Protein AF-A0A349ECZ6-F1 (afdb_monomer_lite)

Radius of gyration: 20.39 Å; chains: 1; bounding box: 29×37×45 Å

pLDDT: mean 84.66, std 12.53, range [47.38, 97.81]

Sequence (61 aa):
MAYSTFTLKKVKDEFNLTVIENINLFRDQKIQPFEISDFLKLTLKRYVPLALSVNTEKSRS

Foldseek 3Di:
DPPVPDDPVVCCVVVVDDDDDPDPPCPVPPPDDDDDDPVVVVVCVPCVVVLVVVPDPVNVD

Secondary structure (DSSP, 8-state):
--GGG--HHHHHHHTTPPP--S--TTSSS-----PPPHHHHHHHHHHHHHHHHTT-GGG--

Structure (mmCIF, N/CA/C/O backbone):
data_AF-A0A349ECZ6-F1
#
_entry.id   AF-A0A349ECZ6-F1
#
loop_
_atom_site.group_PDB
_atom_site.id
_atom_site.type_symbol
_atom_site.label_atom_id
_atom_site.label_alt_id
_atom_site.label_comp_id
_atom_site.label_asym_id
_atom_site.label_entity_id
_atom_site.label_seq_id
_atom_site.pdbx_PDB_ins_code
_atom_site.Cartn_x
_atom_site.Cartn_y
_atom_site.Cartn_z
_atom_site.occupancy
_atom_site.B_iso_or_equiv
_atom_site.auth_seq_id
_atom_site.auth_comp_id
_atom_site.auth_asym_id
_atom_site.auth_atom_id
_atom_site.pdbx_PDB_model_num
ATOM 1 N N . MET A 1 1 ? -0.034 -3.237 24.483 1.00 64.44 1 MET A N 1
ATOM 2 C CA . MET A 1 1 ? -0.863 -4.362 23.990 1.00 64.44 1 MET A CA 1
ATOM 3 C C . MET A 1 1 ? -0.002 -5.287 23.151 1.00 64.44 1 MET A C 1
ATOM 5 O O . MET A 1 1 ? 0.837 -4.788 22.413 1.00 64.44 1 MET A O 1
ATOM 9 N N . ALA A 1 2 ? -0.188 -6.603 23.251 1.00 85.94 2 ALA A N 1
ATOM 10 C CA . ALA A 1 2 ? 0.370 -7.519 22.258 1.00 85.94 2 ALA A CA 1
ATOM 11 C C . ALA A 1 2 ? -0.352 -7.313 20.914 1.00 85.94 2 ALA A C 1
ATOM 13 O O . ALA A 1 2 ? -1.553 -7.047 20.900 1.00 85.94 2 ALA A O 1
ATOM 14 N N . TYR A 1 3 ? 0.354 -7.458 19.789 1.00 80.94 3 TYR A N 1
ATOM 15 C CA . TYR A 1 3 ? -0.242 -7.307 18.451 1.00 80.94 3 TYR A CA 1
ATOM 16 C C . TYR A 1 3 ? -1.434 -8.249 18.223 1.00 80.94 3 TYR A C 1
ATOM 18 O O . TYR A 1 3 ? -2.401 -7.870 17.572 1.00 80.94 3 TYR A O 1
ATOM 26 N N . SER A 1 4 ? -1.408 -9.441 18.826 1.00 91.31 4 SER A N 1
ATOM 27 C CA . SER A 1 4 ? -2.485 -10.434 18.750 1.00 91.31 4 SER A CA 1
ATOM 28 C C . SER A 1 4 ? -3.809 -9.987 19.380 1.00 91.31 4 SER A C 1
ATOM 30 O O . SER A 1 4 ? -4.843 -10.584 19.099 1.00 91.31 4 SER A O 1
ATOM 32 N N . THR A 1 5 ? -3.806 -8.959 20.233 1.00 86.31 5 THR A N 1
ATOM 33 C CA . THR A 1 5 ? -5.005 -8.475 20.938 1.00 86.31 5 THR A CA 1
ATOM 34 C C . THR A 1 5 ? -5.393 -7.044 20.564 1.00 86.31 5 THR A C 1
ATOM 36 O O . THR A 1 5 ? -6.324 -6.481 21.163 1.00 86.31 5 THR A O 1
ATOM 39 N N . PHE A 1 6 ? -4.703 -6.473 19.571 1.00 91.00 6 PHE A N 1
ATOM 40 C CA . PHE A 1 6 ? -4.941 -5.136 19.046 1.00 91.00 6 PHE A CA 1
ATOM 41 C C . PHE A 1 6 ? -6.295 -5.058 18.336 1.00 91.00 6 PHE A C 1
ATOM 43 O O . PHE A 1 6 ? -6.624 -5.876 17.482 1.00 91.00 6 PHE A O 1
ATOM 50 N N . THR A 1 7 ? -7.066 -4.023 18.662 1.00 93.06 7 THR A N 1
ATOM 51 C CA . THR A 1 7 ? -8.264 -3.644 17.905 1.00 93.06 7 THR A CA 1
ATOM 52 C C . THR A 1 7 ? -8.352 -2.127 17.878 1.00 93.06 7 THR A C 1
ATOM 54 O O . THR A 1 7 ? -8.067 -1.490 18.894 1.00 93.06 7 THR A O 1
ATOM 57 N N . LEU A 1 8 ? -8.801 -1.553 16.760 1.00 91.50 8 LEU A N 1
ATOM 58 C CA . LEU A 1 8 ? -8.942 -0.102 16.624 1.00 91.50 8 LEU A CA 1
ATOM 59 C C . LEU A 1 8 ? -9.855 0.488 17.713 1.00 91.50 8 LEU A C 1
ATOM 61 O O . LEU A 1 8 ? -9.537 1.524 18.282 1.00 91.50 8 LEU A O 1
ATOM 65 N N . LYS A 1 9 ? -10.945 -0.213 18.058 1.00 92.38 9 LYS A N 1
ATOM 66 C CA . LYS A 1 9 ? -11.883 0.197 19.113 1.00 92.38 9 LYS A CA 1
ATOM 67 C C . LYS A 1 9 ? -11.193 0.397 20.468 1.00 92.38 9 LYS A C 1
ATOM 69 O O . LYS A 1 9 ? -11.314 1.468 21.042 1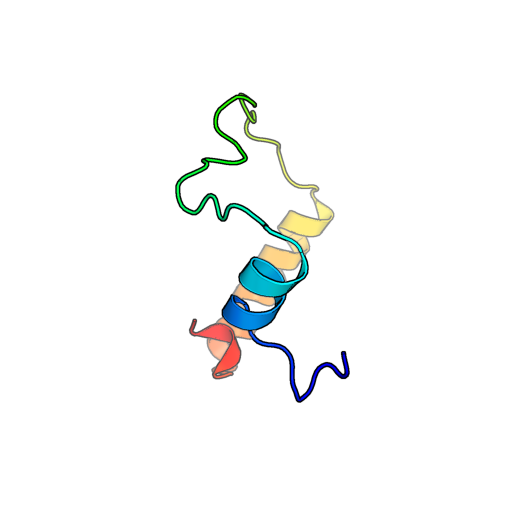.00 92.38 9 LYS A O 1
ATOM 74 N N . LYS A 1 10 ? -10.423 -0.592 20.939 1.00 92.88 10 LYS A N 1
ATOM 75 C CA . LYS A 1 10 ? -9.711 -0.498 22.228 1.00 92.88 10 LYS A CA 1
ATOM 76 C C . LYS A 1 10 ? -8.798 0.721 22.295 1.00 92.88 10 LYS A C 1
ATOM 78 O O . LYS A 1 10 ? -8.780 1.414 23.298 1.00 92.88 10 LYS A O 1
ATOM 83 N N . VAL A 1 11 ? -8.062 0.996 21.219 1.00 93.25 11 VAL A N 1
ATOM 84 C CA . VAL A 1 11 ? -7.119 2.121 21.196 1.00 93.25 11 VAL A CA 1
ATOM 85 C C . VAL A 1 11 ? -7.854 3.462 21.132 1.00 93.25 11 VAL A C 1
ATOM 87 O O . VAL A 1 11 ? -7.428 4.412 21.779 1.00 93.25 11 VAL A O 1
ATOM 90 N N . LYS A 1 12 ? -8.988 3.543 20.423 1.00 94.56 12 LYS A N 1
ATOM 91 C CA . LYS A 1 12 ? -9.851 4.734 20.467 1.00 94.56 12 LYS A CA 1
ATOM 92 C C . LYS A 1 12 ? -10.340 5.025 21.882 1.00 94.56 12 LYS A C 1
ATOM 94 O O . LYS A 1 12 ? -10.251 6.169 22.311 1.00 94.56 12 LYS A O 1
ATOM 99 N N . ASP A 1 13 ? -10.820 3.998 22.576 1.00 93.81 13 ASP A N 1
ATOM 100 C CA . ASP A 1 13 ? -11.448 4.136 23.890 1.00 93.81 13 ASP A CA 1
ATOM 101 C C . ASP A 1 13 ? -10.405 4.412 24.992 1.00 93.81 13 ASP A C 1
ATOM 103 O O . ASP A 1 13 ? -10.593 5.310 25.806 1.00 93.81 13 ASP A O 1
ATOM 107 N N . GLU A 1 14 ? -9.273 3.699 25.005 1.00 95.19 14 GLU A N 1
ATOM 108 C CA . GLU A 1 14 ? -8.238 3.858 26.043 1.00 95.19 14 GLU A CA 1
ATOM 109 C C . GLU A 1 14 ? -7.461 5.172 25.930 1.00 95.19 14 GLU A C 1
ATOM 111 O O . GLU A 1 14 ? -7.070 5.755 26.941 1.00 95.19 14 GLU A O 1
ATOM 116 N N . PHE A 1 15 ? -7.232 5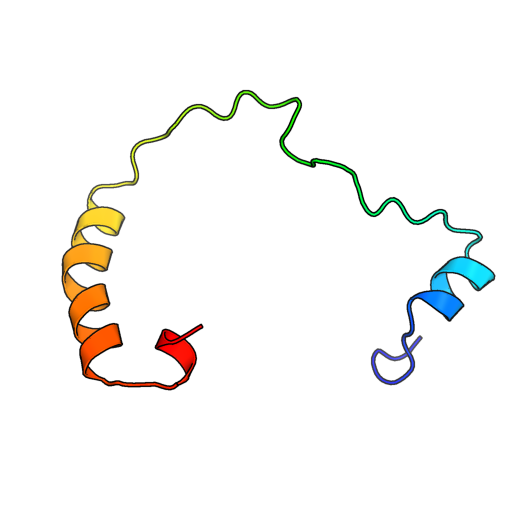.644 24.704 1.00 94.19 15 PHE A N 1
ATOM 117 C CA . PHE A 1 15 ? -6.437 6.846 24.450 1.00 94.19 15 PHE A CA 1
ATOM 118 C C . PHE A 1 15 ? -7.294 8.057 24.063 1.00 94.19 15 PHE A C 1
ATOM 120 O O . PHE A 1 15 ? -6.741 9.101 23.725 1.00 94.19 15 PHE A O 1
ATOM 127 N N . ASN A 1 16 ? -8.628 7.937 24.121 1.00 94.62 16 ASN A N 1
ATOM 128 C CA . ASN A 1 16 ? -9.584 8.975 23.720 1.00 94.62 16 ASN A CA 1
ATOM 129 C C . ASN A 1 16 ? -9.291 9.546 22.319 1.00 94.62 16 ASN A C 1
ATOM 131 O O . ASN A 1 16 ? -9.267 10.761 22.115 1.00 94.62 16 ASN A O 1
ATOM 135 N N . LEU A 1 17 ? -9.029 8.666 21.347 1.00 94.19 17 LEU A N 1
ATOM 136 C CA . LEU A 1 17 ? -8.615 9.073 20.003 1.00 94.19 17 LEU A CA 1
ATOM 137 C C . LEU A 1 17 ? -9.801 9.276 19.067 1.00 94.19 17 LEU A C 1
ATOM 139 O O . LEU A 1 17 ? -10.693 8.432 18.934 1.00 94.19 17 LEU A O 1
ATOM 143 N N . THR A 1 18 ? -9.728 10.356 18.301 1.00 93.06 18 THR A N 1
ATOM 144 C CA . THR A 1 18 ? -10.584 10.606 17.146 1.00 93.06 18 THR A CA 1
ATOM 145 C C . THR A 1 18 ? -10.001 9.925 15.912 1.00 93.06 18 THR A C 1
ATOM 147 O O . THR A 1 18 ? -8.821 10.073 15.604 1.00 93.06 18 THR A O 1
ATOM 150 N N . VAL A 1 19 ? -10.836 9.190 15.175 1.00 90.94 19 VAL A N 1
ATOM 151 C CA . VAL A 1 19 ? -10.446 8.611 13.881 1.00 90.94 19 VAL A CA 1
ATOM 152 C C . VAL A 1 19 ? -10.939 9.522 12.774 1.00 90.94 19 VAL A C 1
ATOM 154 O O . VAL A 1 19 ? -12.107 9.908 12.769 1.00 90.94 19 VAL A O 1
ATOM 157 N N . ILE A 1 20 ? -10.051 9.841 11.836 1.00 90.56 20 ILE A N 1
ATOM 158 C CA . ILE A 1 20 ? -10.378 10.628 10.654 1.00 90.56 20 ILE A CA 1
ATOM 159 C C . ILE A 1 20 ? -10.165 9.745 9.426 1.00 90.56 20 ILE A C 1
ATOM 161 O O . ILE A 1 20 ? -9.034 9.468 9.043 1.00 90.56 20 ILE A O 1
ATOM 165 N N . GLU A 1 21 ? -11.259 9.273 8.835 1.00 84.19 21 GLU A N 1
ATOM 166 C CA . GLU A 1 21 ? -11.219 8.297 7.734 1.00 84.19 21 GLU A CA 1
ATOM 167 C C . GLU A 1 21 ? -11.122 8.970 6.358 1.00 84.19 21 GLU A C 1
ATOM 169 O O . GLU A 1 21 ? -10.493 8.449 5.447 1.00 84.19 21 GLU A O 1
ATOM 174 N N . ASN A 1 22 ? -11.701 10.165 6.217 1.00 84.62 22 ASN A N 1
ATOM 175 C CA . ASN A 1 22 ? -11.866 10.849 4.931 1.00 84.62 22 ASN A CA 1
ATOM 176 C C . ASN A 1 22 ? -10.891 12.022 4.753 1.00 84.62 22 ASN A C 1
ATOM 178 O O . ASN A 1 22 ? -11.250 13.066 4.203 1.00 84.62 22 ASN A O 1
ATOM 182 N N . ILE A 1 23 ? -9.658 11.872 5.240 1.00 86.81 23 ILE A N 1
ATOM 183 C CA . ILE A 1 23 ? -8.580 12.816 4.941 1.00 86.81 23 ILE A CA 1
ATOM 184 C C . ILE A 1 23 ? -7.898 12.386 3.648 1.00 86.81 23 ILE A C 1
ATOM 186 O O . ILE A 1 23 ? -7.367 11.285 3.528 1.00 86.81 23 ILE A O 1
ATOM 190 N N . ASN A 1 24 ? -7.867 13.299 2.682 1.00 82.88 24 ASN A N 1
ATOM 191 C CA . ASN A 1 24 ? -6.987 13.155 1.538 1.00 82.88 24 ASN A CA 1
ATOM 192 C C . ASN A 1 24 ? -5.586 13.635 1.947 1.00 82.88 24 ASN A C 1
ATOM 194 O O . ASN A 1 24 ? -5.318 14.835 1.964 1.00 82.88 24 ASN A O 1
ATOM 198 N N . LEU A 1 25 ? -4.713 12.681 2.283 1.00 83.88 25 LEU A N 1
ATOM 199 C CA . LEU A 1 25 ? -3.343 12.916 2.765 1.00 83.88 25 LEU A CA 1
ATOM 200 C C . LEU A 1 25 ? -2.461 13.681 1.766 1.00 83.88 25 LEU A C 1
ATOM 202 O O . LEU A 1 25 ? -1.448 14.254 2.155 1.00 83.88 25 LEU A O 1
ATOM 206 N N . PHE A 1 26 ? -2.847 13.700 0.490 1.00 82.38 26 PHE A N 1
ATOM 207 C CA . PHE A 1 26 ? -2.060 14.270 -0.602 1.00 82.38 26 PHE A CA 1
ATOM 208 C C . PHE A 1 26 ? -2.746 15.472 -1.262 1.00 82.38 26 PHE A C 1
ATOM 210 O O . PHE A 1 26 ? -2.300 15.928 -2.309 1.00 82.38 26 PHE A O 1
ATOM 217 N N . ARG A 1 27 ? -3.838 15.992 -0.681 1.00 73.75 27 ARG A N 1
ATOM 218 C CA . ARG A 1 27 ? -4.647 17.056 -1.303 1.00 73.75 27 ARG A CA 1
ATOM 219 C C . ARG A 1 27 ? -3.902 18.382 -1.428 1.00 73.75 27 ARG A C 1
ATOM 221 O O . ARG A 1 27 ? -4.056 19.076 -2.429 1.00 73.75 27 ARG A O 1
ATOM 228 N N . ASP A 1 28 ? -3.115 18.713 -0.410 1.00 67.50 28 ASP A N 1
ATOM 229 C CA . ASP A 1 28 ? -2.476 20.027 -0.278 1.00 67.50 28 ASP A CA 1
ATOM 230 C C . ASP A 1 28 ? -1.098 20.075 -0.947 1.00 67.50 28 ASP A C 1
ATOM 232 O O . ASP A 1 28 ? -0.565 21.145 -1.246 1.00 67.50 28 ASP A O 1
ATOM 236 N N . GLN A 1 29 ? -0.526 18.908 -1.242 1.00 68.00 29 GLN A N 1
ATOM 237 C CA . GLN A 1 29 ? 0.675 18.799 -2.049 1.00 68.00 29 GLN A CA 1
ATOM 238 C C . GLN A 1 29 ? 0.238 18.696 -3.505 1.00 68.00 29 GLN A C 1
ATOM 240 O O . GLN A 1 29 ? -0.291 17.679 -3.941 1.00 68.00 29 GLN A O 1
ATOM 245 N N . LYS A 1 30 ? 0.482 19.752 -4.289 1.00 73.75 30 LYS A N 1
ATOM 246 C CA . LYS A 1 30 ? 0.500 19.648 -5.755 1.00 73.75 30 LYS A CA 1
ATOM 247 C C . LYS A 1 30 ? 1.674 18.748 -6.148 1.00 73.75 30 LYS A C 1
ATOM 249 O O . LYS A 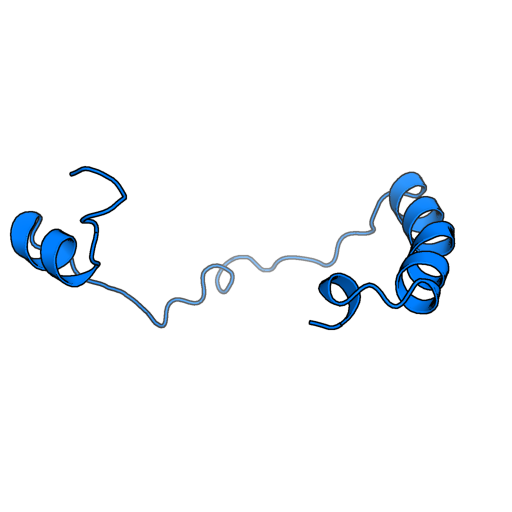1 30 ? 2.720 19.248 -6.559 1.00 73.75 30 LYS A O 1
ATOM 254 N N . ILE A 1 31 ? 1.528 17.440 -5.936 1.00 81.44 31 ILE A N 1
ATOM 255 C CA . ILE A 1 31 ? 2.520 16.436 -6.304 1.00 81.44 31 ILE A CA 1
ATOM 256 C C . ILE A 1 31 ? 2.633 16.510 -7.818 1.00 81.44 31 ILE A C 1
ATOM 258 O O . ILE A 1 31 ? 1.716 16.135 -8.547 1.00 81.44 31 ILE A O 1
ATOM 262 N N . GLN A 1 32 ? 3.744 17.071 -8.277 1.00 83.50 32 GLN A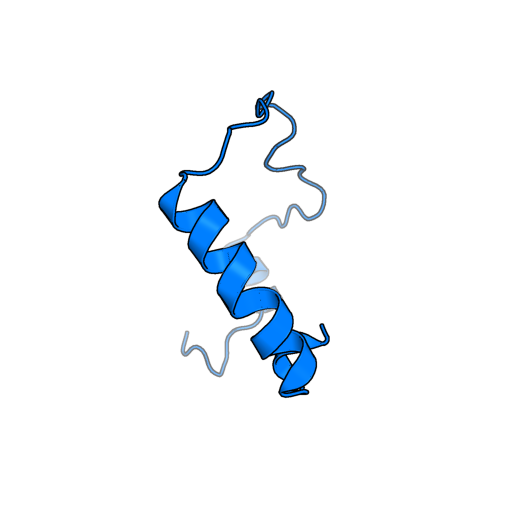 N 1
ATOM 263 C CA . GLN A 1 32 ? 4.035 17.119 -9.694 1.00 83.50 32 GLN A CA 1
ATOM 264 C C . GLN A 1 32 ? 4.463 15.723 -10.143 1.00 83.50 32 GLN A C 1
ATOM 266 O O . GLN A 1 32 ? 5.191 15.047 -9.406 1.00 83.50 32 GLN A O 1
ATOM 271 N N . PRO A 1 33 ? 4.043 15.284 -11.338 1.00 85.00 33 PRO A N 1
ATOM 272 C CA . PRO A 1 33 ? 4.601 14.091 -11.946 1.00 85.00 33 PRO A CA 1
ATOM 273 C C . PRO A 1 33 ? 6.127 14.183 -11.961 1.00 85.00 33 PRO A C 1
ATOM 275 O O . PRO A 1 33 ? 6.695 15.212 -12.331 1.00 85.00 33 PRO A O 1
ATOM 278 N N . PHE A 1 34 ? 6.783 13.107 -11.542 1.00 89.00 34 PHE A N 1
ATOM 279 C CA . PHE A 1 34 ? 8.232 13.006 -11.558 1.00 89.00 34 PHE A CA 1
ATOM 280 C C . PHE A 1 34 ? 8.642 11.809 -12.402 1.00 89.00 34 PHE A C 1
ATOM 282 O O . PHE A 1 34 ? 8.085 10.717 -12.274 1.00 89.00 34 PHE A O 1
ATOM 289 N N . GLU A 1 35 ? 9.626 12.027 -13.265 1.00 94.50 35 GLU A N 1
ATOM 290 C CA . GLU A 1 35 ? 10.173 10.973 -14.103 1.00 94.50 35 GLU A CA 1
ATOM 291 C C . GLU A 1 35 ? 10.949 9.972 -13.251 1.00 94.50 35 GLU A C 1
ATOM 293 O O . GLU A 1 35 ? 11.893 10.314 -12.542 1.00 94.50 35 GLU A O 1
ATOM 298 N N . ILE A 1 36 ? 10.568 8.701 -13.340 1.00 94.00 36 ILE A N 1
ATOM 299 C CA . ILE A 1 36 ? 11.312 7.631 -12.681 1.00 94.00 36 ILE A CA 1
ATOM 300 C C . ILE A 1 36 ? 12.697 7.453 -13.318 1.00 94.00 36 ILE A C 1
ATOM 302 O O . ILE A 1 36 ? 12.893 7.722 -14.505 1.00 94.00 36 ILE A O 1
ATOM 306 N N . SER A 1 37 ? 13.657 6.962 -12.532 1.00 97.19 37 SER A N 1
ATOM 307 C CA . SER A 1 37 ? 15.028 6.745 -13.003 1.00 97.19 37 SER A CA 1
ATOM 308 C C . SER A 1 37 ? 15.093 5.742 -14.157 1.00 97.19 37 SER A C 1
ATOM 310 O O . SER A 1 37 ? 14.297 4.801 -14.234 1.00 97.19 37 SER A O 1
ATOM 312 N N . ASP A 1 38 ? 16.095 5.888 -15.025 1.00 97.62 38 ASP A N 1
ATOM 313 C CA . ASP A 1 38 ? 16.292 4.977 -16.160 1.00 97.62 38 ASP A CA 1
ATOM 314 C C . ASP A 1 38 ? 16.497 3.530 -15.712 1.00 97.62 38 ASP A C 1
ATOM 316 O O . ASP A 1 38 ? 15.973 2.599 -16.326 1.00 97.62 38 ASP A O 1
ATOM 320 N N . PHE A 1 39 ? 17.186 3.332 -14.586 1.00 97.62 39 PHE A N 1
ATOM 321 C CA . PHE A 1 39 ? 17.335 2.016 -13.974 1.00 97.62 39 PHE A CA 1
ATOM 322 C C . PHE A 1 39 ? 15.976 1.390 -13.629 1.00 97.62 39 PHE A C 1
ATOM 324 O O . PHE A 1 39 ? 15.734 0.220 -13.947 1.00 97.62 39 PHE A O 1
ATOM 331 N N . LEU A 1 40 ? 15.064 2.162 -13.025 1.00 96.12 40 LEU A N 1
ATOM 332 C CA . LEU A 1 40 ? 13.727 1.678 -12.691 1.00 96.12 40 LEU A CA 1
ATOM 333 C C . LEU A 1 40 ? 12.903 1.411 -13.959 1.00 96.12 40 LEU A C 1
ATOM 335 O O . LEU A 1 40 ? 12.271 0.358 -14.053 1.00 96.12 40 LEU A O 1
ATOM 339 N N . LYS A 1 41 ? 12.976 2.290 -14.969 1.00 97.12 41 LYS A N 1
ATOM 340 C CA . LYS A 1 41 ? 12.318 2.086 -16.276 1.00 97.12 41 LYS A CA 1
ATOM 341 C C . LYS A 1 41 ? 12.757 0.773 -16.928 1.00 97.12 41 LYS A C 1
ATOM 343 O O . LYS A 1 41 ? 11.914 -0.029 -17.336 1.00 97.12 41 LYS A O 1
ATOM 348 N N . LEU A 1 42 ? 14.066 0.525 -16.997 1.00 97.81 42 LEU A N 1
ATOM 349 C CA . LEU A 1 42 ? 14.636 -0.692 -17.588 1.00 97.81 42 LEU A CA 1
ATOM 350 C C . LEU A 1 42 ? 14.249 -1.949 -16.802 1.00 97.81 42 LEU A C 1
ATOM 352 O O . LEU A 1 42 ? 13.894 -2.969 -17.397 1.00 97.81 4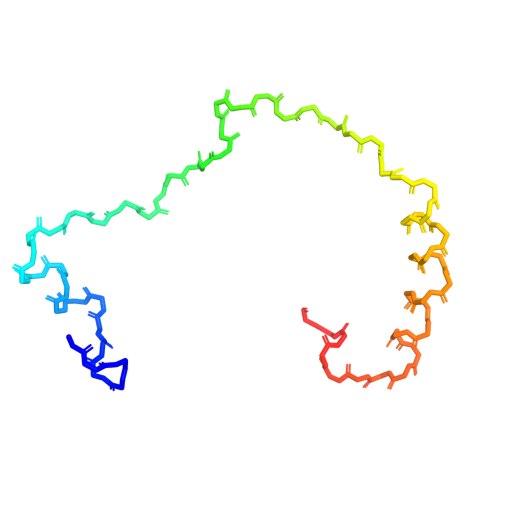2 LEU A O 1
ATOM 356 N N . THR A 1 43 ? 14.273 -1.863 -15.471 1.00 96.31 43 THR A N 1
ATOM 357 C CA . THR A 1 43 ? 13.885 -2.964 -14.582 1.00 96.31 43 THR A CA 1
ATOM 358 C C . THR A 1 43 ? 12.421 -3.340 -14.798 1.00 96.31 43 THR A C 1
ATOM 360 O O . THR A 1 43 ? 12.119 -4.505 -15.062 1.00 96.31 43 THR A O 1
ATOM 363 N N . LEU A 1 44 ? 11.511 -2.363 -14.780 1.00 94.56 44 LEU A N 1
ATOM 364 C CA . LEU A 1 44 ? 10.085 -2.610 -15.005 1.00 94.56 44 LEU A CA 1
ATOM 365 C C . LEU A 1 44 ? 9.831 -3.195 -16.399 1.00 94.56 44 LEU A C 1
ATOM 367 O O . LEU A 1 44 ? 9.123 -4.195 -16.518 1.00 94.56 44 LEU A O 1
ATOM 371 N N . LYS A 1 45 ? 10.478 -2.653 -17.439 1.00 95.12 45 LYS A N 1
ATOM 372 C CA . LYS A 1 45 ? 10.355 -3.162 -18.815 1.00 95.12 45 LYS A CA 1
ATOM 373 C C . LYS A 1 45 ? 10.732 -4.643 -18.931 1.00 95.12 45 LYS A C 1
ATOM 375 O O . LYS A 1 45 ? 10.096 -5.373 -19.686 1.00 95.12 45 LYS A O 1
ATOM 380 N N . ARG A 1 46 ? 11.758 -5.089 -18.198 1.00 94.56 46 ARG A N 1
ATOM 381 C CA . ARG A 1 46 ? 12.222 -6.483 -18.224 1.00 94.56 46 ARG A CA 1
ATOM 382 C C . ARG A 1 46 ? 11.351 -7.416 -17.386 1.00 94.56 46 ARG A C 1
ATOM 384 O O . ARG A 1 46 ? 11.052 -8.518 -17.836 1.00 94.56 46 ARG A O 1
ATOM 391 N N . TYR A 1 47 ? 10.992 -7.015 -16.169 1.00 91.94 47 TYR A N 1
ATOM 392 C CA . TYR A 1 47 ? 10.443 -7.945 -15.177 1.00 91.94 47 TYR A CA 1
ATOM 393 C C . TYR A 1 47 ? 8.919 -7.948 -15.085 1.00 91.94 47 TYR A C 1
ATOM 395 O O . TYR A 1 47 ? 8.361 -8.977 -14.714 1.00 91.94 47 TYR A O 1
ATOM 403 N N . VAL A 1 48 ? 8.228 -6.869 -15.467 1.00 89.88 48 VAL A N 1
ATOM 404 C CA . VAL A 1 48 ? 6.754 -6.841 -15.442 1.00 89.88 48 VAL A CA 1
ATOM 405 C C . VAL A 1 48 ? 6.142 -7.924 -16.348 1.00 89.88 48 VAL A C 1
ATOM 407 O O . VAL A 1 48 ? 5.291 -8.668 -15.862 1.00 89.88 48 VAL A O 1
ATOM 410 N N . PRO A 1 49 ? 6.591 -8.123 -17.607 1.00 89.50 49 PRO A N 1
ATOM 411 C CA . PRO A 1 49 ? 6.050 -9.190 -18.454 1.00 89.50 49 PRO A CA 1
ATOM 412 C C . PRO A 1 49 ? 6.305 -10.595 -17.893 1.00 89.50 49 PRO A C 1
ATOM 414 O O . PRO A 1 49 ? 5.460 -11.474 -18.028 1.00 89.50 49 PRO A O 1
ATOM 417 N N . LEU A 1 50 ? 7.455 -10.796 -17.238 1.00 86.06 50 LEU A N 1
ATOM 418 C CA . LEU A 1 50 ? 7.804 -12.061 -16.589 1.00 86.06 50 LEU A CA 1
ATOM 419 C C . LEU A 1 50 ? 6.918 -12.321 -15.366 1.00 86.06 50 LEU A C 1
ATOM 421 O O . LEU A 1 50 ? 6.422 -13.424 -15.190 1.00 86.06 50 LEU A O 1
ATOM 425 N N . ALA A 1 51 ? 6.672 -11.309 -14.534 1.00 82.62 51 ALA A N 1
ATOM 426 C CA . ALA A 1 51 ? 5.791 -11.447 -13.377 1.00 82.62 51 ALA A CA 1
ATOM 427 C C . ALA A 1 51 ? 4.359 -11.825 -13.796 1.00 82.62 51 ALA A C 1
ATOM 429 O O . ALA A 1 51 ? 3.743 -12.695 -13.181 1.00 82.62 51 ALA A O 1
ATOM 430 N N . LEU A 1 52 ? 3.860 -11.224 -14.882 1.00 80.56 52 LEU A N 1
ATOM 431 C CA . LEU A 1 52 ? 2.545 -11.538 -15.441 1.00 80.56 52 LEU A CA 1
ATOM 432 C C . LEU A 1 52 ? 2.483 -12.949 -16.045 1.00 80.56 52 LEU A C 1
ATOM 434 O O . LEU A 1 52 ? 1.481 -13.639 -15.866 1.00 80.56 52 LEU A O 1
ATOM 438 N N . SER A 1 53 ? 3.540 -13.402 -16.730 1.00 81.62 53 SER A N 1
ATOM 439 C CA . SER A 1 53 ? 3.566 -14.733 -17.356 1.00 81.62 53 SER A CA 1
ATOM 440 C C . SER A 1 53 ? 3.740 -15.873 -16.353 1.00 81.62 53 SER A C 1
ATOM 442 O O . SER A 1 53 ? 3.234 -16.970 -16.578 1.00 81.62 53 SER A O 1
ATOM 444 N N . VAL A 1 54 ? 4.406 -15.614 -15.224 1.00 76.19 54 VAL A N 1
ATOM 445 C CA . VAL A 1 54 ? 4.640 -16.611 -14.166 1.00 76.19 54 VAL A CA 1
ATOM 446 C C . VAL A 1 54 ? 3.377 -16.863 -13.323 1.00 76.19 54 VAL 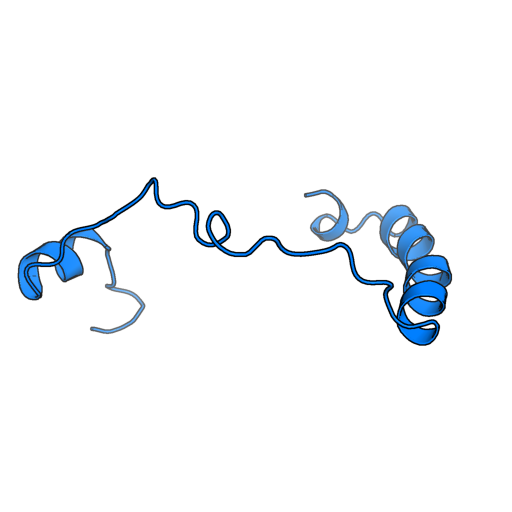A C 1
ATOM 448 O O . VAL A 1 54 ? 3.351 -17.781 -12.509 1.00 76.19 54 VAL A O 1
ATOM 451 N N . ASN A 1 55 ? 2.284 -16.129 -13.570 1.00 62.62 55 ASN A N 1
ATOM 452 C CA . ASN A 1 55 ? 0.945 -16.426 -13.053 1.00 62.62 55 ASN A CA 1
ATOM 453 C C . ASN A 1 55 ? 0.888 -16.592 -11.523 1.00 62.62 55 ASN A C 1
ATOM 455 O O . ASN A 1 55 ? 0.030 -17.308 -11.004 1.00 62.62 55 ASN A O 1
ATOM 459 N N . THR A 1 56 ? 1.803 -15.949 -10.788 1.00 63.94 56 THR A N 1
ATOM 460 C CA . THR A 1 56 ? 1.765 -15.998 -9.327 1.00 63.94 56 THR A CA 1
ATOM 461 C C . THR A 1 56 ? 0.522 -15.250 -8.868 1.00 63.94 56 THR A C 1
ATOM 463 O O . THR A 1 56 ? 0.258 -14.142 -9.335 1.00 63.94 56 THR A O 1
ATOM 466 N N . GLU A 1 57 ? -0.261 -15.832 -7.960 1.00 60.28 57 GLU A N 1
ATOM 467 C CA . GLU A 1 57 ? -1.475 -15.183 -7.438 1.00 60.28 57 GLU A CA 1
ATOM 468 C C . GLU A 1 57 ? -1.191 -13.794 -6.840 1.00 60.28 57 GLU A C 1
ATOM 470 O O . GLU A 1 57 ? -2.047 -12.918 -6.886 1.00 60.28 57 GLU A O 1
ATOM 475 N N . LYS A 1 58 ? 0.045 -13.545 -6.379 1.00 60.22 58 LYS A N 1
ATOM 476 C CA . LYS A 1 58 ? 0.503 -12.236 -5.885 1.00 60.22 58 LYS A CA 1
ATOM 477 C C . LYS A 1 58 ? 0.622 -11.152 -6.963 1.00 60.22 58 LYS A C 1
ATOM 479 O O . LYS A 1 58 ? 0.735 -9.986 -6.613 1.00 60.22 58 LYS A O 1
ATOM 484 N N . SER A 1 59 ? 0.620 -11.508 -8.247 1.00 51.91 59 SER A N 1
ATOM 485 C CA . SER A 1 59 ? 0.697 -10.563 -9.373 1.00 51.91 59 SER A CA 1
ATOM 486 C C . SER A 1 59 ? -0.680 -10.126 -9.884 1.00 51.91 59 SER A C 1
ATOM 488 O O . SER A 1 59 ? -0.749 -9.358 -10.841 1.00 51.91 59 SER A O 1
ATOM 490 N N . ARG A 1 60 ? -1.767 -10.652 -9.301 1.00 55.97 60 ARG A N 1
ATOM 491 C CA . ARG A 1 60 ? -3.131 -10.511 -9.827 1.00 55.97 60 ARG A CA 1
ATOM 492 C C . ARG A 1 60 ? -4.041 -9.565 -9.029 1.00 55.97 60 ARG A C 1
ATOM 494 O O . ARG A 1 60 ? -5.214 -9.480 -9.380 1.00 55.97 60 ARG A O 1
ATOM 501 N N . SER A 1 61 ? -3.542 -8.880 -7.996 1.00 47.38 61 SER A N 1
ATOM 502 C CA . SER A 1 61 ? -4.349 -7.993 -7.145 1.00 47.38 61 SER A CA 1
ATOM 503 C C . SER A 1 61 ? -3.670 -6.671 -6.837 1.00 47.38 61 SER A C 1
ATOM 505 O O . SER A 1 61 ? -2.434 -6.672 -6.654 1.00 47.38 61 SER A O 1
#